Protein AF-A0A2J8N5B4-F1 (afdb_monomer)

Sequence (171 aa):
MHVYSLAEAPAGRMIQSDKGADPPDKKDMKLSTATNPQNGLSQILRLVLQELSLFYSRDVNGVCLLYDLLHSPWLQALLKIYDCLQEFKEKKLVPATPQAQVLSYEVVELLRETPTSPEIQELRQMLQAPHFKALLSAHDTIAQKDFEPLLPPLPDNIPESEEAMRIVCLV

Nearest PDB structures (foldseek):
  3lra-assembly1_A  TM=6.675E-01  e=1.545E-03  Homo sapiens
  7ezx-assembly1_AB  TM=1.741E-01  e=2.257E+00  Porphyridium purpureum

pLDDT: mean 75.67, std 21.0, range [34.62, 98.06]

InterPro domains:
  IPR004172 L27 domain [PS51022] (37-92)
  IPR004172 L27 domain [PS51022] (93-150)
  IPR004172 L27 domain [SM00569] (41-96)
  IPR004172 L27 domain [SM00569] (100-153)
  IPR014775 L27 domain, C-terminal [PF02828] (103-151)
  IPR036892 L27 domain superfamily [SSF101288] (99-149)
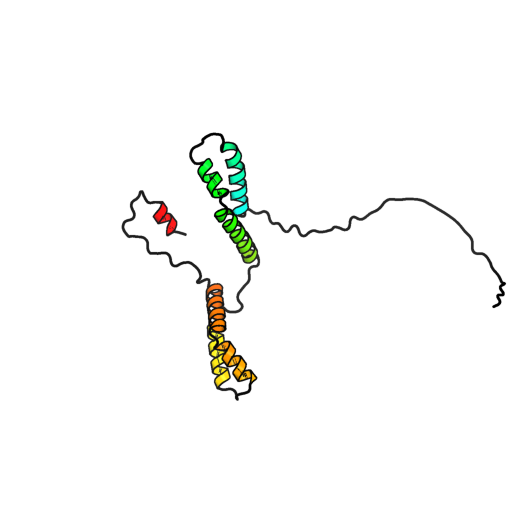  IPR050716 Membrane-associated guanylate kinase [PTHR23122] (30-170)

Foldseek 3Di:
DDDDDDDDDDDDDDDDDDDDDDDDDDPPPPPPPPVPVPDQPLVVLVVVLVVLVVCCVVPDPCSVVSNCVSVPPVVVVVSVVVVVVVVVVVVVDADPDLQVLVVLVVLLVVLVPDDDDVVSVVSNCQSPDPVNSVVRVVSNCVNVVVPDDDADDDDPDDDPPPVVSVVSRPD

Organism: Pan troglodytes (NCBI:txid9598)

Structure (mmCIF, N/CA/C/O backbone):
data_AF-A0A2J8N5B4-F1
#
_entry.id   AF-A0A2J8N5B4-F1
#
loop_
_atom_site.group_PDB
_atom_site.id
_atom_site.type_symbol
_atom_site.label_atom_id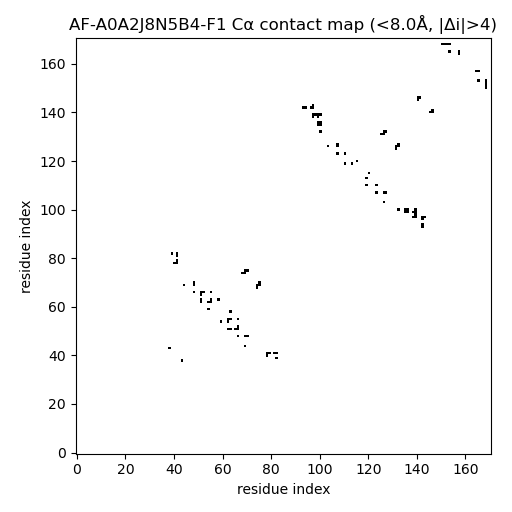
_atom_site.label_alt_id
_atom_site.label_comp_id
_atom_site.label_asym_id
_atom_site.label_entity_id
_atom_site.label_seq_id
_atom_site.pdbx_PDB_ins_code
_atom_site.Cartn_x
_atom_site.Cartn_y
_atom_site.Cartn_z
_atom_site.occupancy
_atom_site.B_iso_or_equiv
_atom_site.auth_seq_id
_atom_site.auth_comp_id
_atom_site.auth_asym_id
_atom_site.auth_atom_id
_atom_site.pdbx_PDB_model_num
ATOM 1 N N . MET A 1 1 ? 56.119 -21.251 56.080 1.00 35.56 1 MET A N 1
ATOM 2 C CA . MET A 1 1 ? 57.472 -21.842 56.212 1.00 35.56 1 MET A CA 1
ATOM 3 C C . MET A 1 1 ? 57.329 -23.355 56.288 1.00 35.56 1 MET A C 1
ATOM 5 O O . MET A 1 1 ? 56.325 -23.766 56.846 1.00 35.56 1 MET A O 1
ATOM 9 N N . HIS A 1 2 ? 58.310 -24.116 55.775 1.00 36.12 2 HIS A N 1
ATOM 10 C CA . HIS A 1 2 ? 58.407 -25.595 55.776 1.00 36.12 2 HIS A CA 1
ATOM 11 C C . HIS A 1 2 ? 57.223 -26.335 55.114 1.00 36.12 2 HIS A C 1
ATOM 13 O O . HIS A 1 2 ? 56.098 -26.262 55.583 1.00 36.12 2 HIS A O 1
ATOM 19 N N . VAL A 1 3 ? 57.336 -26.939 53.922 1.00 42.88 3 VAL A N 1
ATOM 20 C CA . VAL A 1 3 ? 58.217 -28.042 53.454 1.00 42.88 3 VAL A CA 1
ATOM 21 C C . VAL A 1 3 ? 58.277 -29.251 54.391 1.00 42.88 3 VAL A C 1
ATOM 23 O O . VAL A 1 3 ? 58.786 -29.127 55.495 1.00 42.88 3 VAL A O 1
ATOM 26 N N . TYR A 1 4 ? 57.793 -30.409 53.923 1.00 37.12 4 TYR A N 1
ATOM 27 C CA . TYR A 1 4 ? 58.604 -31.598 53.603 1.00 37.12 4 TYR A CA 1
ATOM 28 C C . TYR A 1 4 ? 57.823 -32.542 52.658 1.00 37.12 4 TYR A C 1
ATOM 30 O O . TYR A 1 4 ? 56.644 -32.320 52.396 1.00 37.12 4 TYR A O 1
ATOM 38 N N . SER A 1 5 ? 58.524 -33.513 52.065 1.00 40.84 5 SER A N 1
ATOM 39 C CA . SER A 1 5 ? 58.086 -34.387 50.957 1.00 40.84 5 SER A CA 1
ATOM 40 C C . SER A 1 5 ? 58.445 -35.859 51.264 1.00 40.84 5 SER A C 1
ATOM 42 O O . SER A 1 5 ? 58.904 -36.122 52.374 1.00 40.84 5 SER A O 1
ATOM 44 N N . LEU A 1 6 ? 58.324 -36.755 50.266 1.00 40.47 6 LEU A N 1
ATOM 45 C CA . LEU A 1 6 ? 58.498 -38.230 50.273 1.00 40.47 6 LEU A CA 1
ATOM 46 C C . LEU A 1 6 ? 57.278 -38.996 50.842 1.00 40.47 6 LEU A C 1
ATOM 48 O O . LEU A 1 6 ? 56.705 -38.570 51.836 1.00 40.47 6 LEU A O 1
ATOM 52 N N . ALA A 1 7 ? 56.817 -40.131 50.293 1.00 38.34 7 ALA A N 1
ATOM 53 C CA . ALA A 1 7 ? 57.128 -40.873 49.050 1.00 38.34 7 ALA A CA 1
ATOM 54 C C . ALA A 1 7 ? 55.880 -41.738 48.657 1.00 38.34 7 ALA A C 1
ATOM 56 O O . ALA A 1 7 ? 54.881 -41.682 49.368 1.00 38.34 7 ALA A O 1
ATOM 57 N N . GLU A 1 8 ? 55.795 -42.536 47.580 1.00 34.62 8 GLU A N 1
ATOM 58 C CA . GLU A 1 8 ? 56.768 -42.934 46.542 1.00 34.62 8 GLU A CA 1
ATOM 59 C C . GLU A 1 8 ? 56.066 -43.206 45.173 1.00 34.62 8 GLU A C 1
ATOM 61 O O . GLU A 1 8 ? 55.129 -42.502 44.801 1.00 34.62 8 GLU A O 1
ATOM 66 N N . ALA A 1 9 ? 56.526 -44.204 44.408 1.00 36.34 9 ALA A N 1
ATOM 67 C CA . ALA A 1 9 ? 56.019 -44.721 43.124 1.00 36.34 9 ALA A CA 1
ATOM 68 C C . ALA A 1 9 ? 56.148 -46.288 43.161 1.00 36.34 9 ALA A C 1
ATOM 70 O O . ALA A 1 9 ? 56.449 -46.781 44.250 1.00 36.34 9 ALA A O 1
ATOM 71 N N . PRO A 1 10 ? 55.995 -47.117 42.087 1.00 52.66 10 PRO A N 1
ATOM 72 C CA . PRO A 1 10 ? 55.829 -46.782 40.665 1.00 52.66 10 PRO A CA 1
ATOM 73 C C . PRO A 1 10 ? 54.938 -47.728 39.797 1.00 52.66 10 PRO A C 1
ATOM 75 O O . PRO A 1 10 ? 54.354 -48.704 40.250 1.00 52.66 10 PRO A O 1
ATOM 78 N N . ALA A 1 11 ? 54.997 -47.464 38.483 1.00 38.38 11 ALA A N 1
ATOM 79 C CA . ALA A 1 11 ? 55.047 -48.439 37.378 1.00 38.38 11 ALA A CA 1
ATOM 80 C C . ALA A 1 11 ? 53.759 -49.109 36.845 1.00 38.38 11 ALA A C 1
ATOM 82 O O . ALA A 1 11 ? 53.388 -50.214 37.225 1.00 38.38 11 ALA A O 1
ATOM 83 N N . GLY A 1 12 ? 53.261 -48.535 35.742 1.00 36.38 12 GLY A N 1
ATOM 84 C CA . GLY A 1 12 ? 52.640 -49.262 34.628 1.00 36.38 12 GLY A CA 1
ATOM 85 C C . GLY A 1 12 ? 53.185 -48.747 33.285 1.00 36.38 12 GLY A C 1
ATOM 86 O O . GLY A 1 12 ? 52.787 -47.678 32.833 1.00 36.38 12 GLY A O 1
ATOM 87 N N . ARG A 1 13 ? 54.131 -49.472 32.665 1.00 42.94 13 ARG A N 1
ATOM 88 C CA . ARG A 1 13 ? 54.539 -49.287 31.246 1.00 42.94 13 ARG A CA 1
ATOM 89 C C . ARG A 1 13 ? 53.431 -49.851 30.321 1.00 42.94 13 ARG A C 1
ATOM 91 O O . ARG A 1 13 ? 52.573 -50.561 30.827 1.00 42.94 13 ARG A O 1
ATOM 98 N N . MET A 1 14 ? 53.352 -49.653 28.997 1.00 39.28 14 MET A N 1
ATOM 99 C CA . MET A 1 14 ? 54.304 -49.319 27.907 1.00 39.28 14 MET A CA 1
ATOM 100 C C . MET A 1 14 ? 53.452 -48.743 26.717 1.00 39.28 14 MET A C 1
ATOM 102 O O . MET A 1 14 ? 52.281 -49.090 26.636 1.00 39.28 14 MET A O 1
ATOM 106 N N . ILE A 1 15 ? 53.874 -47.740 25.914 1.00 46.06 15 ILE A N 1
ATOM 107 C CA . ILE A 1 15 ? 54.580 -47.852 24.593 1.00 46.06 15 ILE A CA 1
ATOM 108 C C . ILE A 1 15 ? 53.741 -48.587 23.507 1.00 46.06 15 ILE A C 1
ATOM 110 O O . ILE A 1 15 ? 53.272 -49.679 23.793 1.00 46.06 15 ILE A O 1
ATOM 114 N N . GLN A 1 16 ? 53.547 -48.134 22.249 1.00 39.88 16 GLN A N 1
ATOM 115 C CA . GLN A 1 16 ? 54.008 -46.964 21.452 1.00 39.88 16 GLN A CA 1
ATOM 116 C C . GLN A 1 16 ? 53.182 -46.830 20.139 1.00 39.88 16 GLN A C 1
ATOM 118 O O . GLN A 1 16 ? 52.645 -47.839 19.698 1.00 39.88 16 GLN A O 1
ATOM 123 N N . SER A 1 17 ? 53.254 -45.661 19.471 1.00 42.16 17 SER A N 1
ATOM 124 C CA . SER A 1 17 ? 53.075 -45.431 18.005 1.00 42.16 17 SER A CA 1
ATOM 125 C C . SER A 1 17 ? 51.715 -45.811 17.351 1.00 42.16 17 SER A C 1
ATOM 127 O O . SER A 1 17 ? 50.947 -46.590 17.887 1.00 42.16 17 SER A O 1
ATOM 129 N N . ASP A 1 18 ? 51.299 -45.261 16.202 1.00 39.81 18 ASP A N 1
ATOM 130 C CA . ASP A 1 18 ? 52.047 -44.554 15.150 1.00 39.81 18 ASP A CA 1
ATOM 131 C C . ASP A 1 18 ? 51.275 -43.358 14.529 1.00 39.81 18 ASP A C 1
ATOM 133 O O . ASP A 1 18 ? 50.134 -43.052 14.870 1.00 39.81 18 ASP A O 1
ATOM 137 N N . LYS A 1 19 ? 51.966 -42.645 13.642 1.00 48.91 19 LYS A N 1
ATOM 138 C CA . LYS A 1 19 ? 51.696 -41.334 13.053 1.00 48.91 19 LYS A CA 1
ATOM 139 C C . LYS A 1 19 ? 50.857 -41.423 11.769 1.00 48.91 19 LYS A C 1
ATOM 141 O O . LYS A 1 19 ? 51.262 -42.067 10.809 1.00 48.91 19 LYS A O 1
ATOM 146 N N . GLY A 1 20 ? 49.766 -40.661 11.692 1.00 35.41 20 GLY A N 1
ATOM 147 C CA . GLY A 1 20 ? 48.996 -40.464 10.458 1.00 35.41 20 GLY A CA 1
ATOM 148 C C . GLY A 1 20 ? 48.169 -39.184 10.532 1.00 35.41 20 GLY A C 1
ATOM 149 O O . GLY A 1 20 ? 47.409 -39.004 11.478 1.00 35.41 20 GLY A O 1
ATOM 150 N N . ALA A 1 21 ? 48.350 -38.279 9.570 1.00 46.75 21 ALA A N 1
ATOM 151 C CA . ALA A 1 21 ? 47.630 -37.011 9.502 1.00 46.75 21 ALA A CA 1
ATOM 152 C C . ALA A 1 21 ? 46.817 -36.942 8.208 1.00 46.75 21 ALA A C 1
ATOM 154 O O . ALA A 1 21 ? 47.407 -37.015 7.134 1.00 46.75 21 ALA A O 1
ATOM 155 N N . ASP A 1 22 ? 45.503 -36.749 8.326 1.00 48.47 22 ASP A N 1
ATOM 156 C CA . ASP A 1 22 ? 44.654 -36.159 7.284 1.00 48.47 22 ASP A CA 1
ATOM 157 C C . ASP A 1 22 ? 43.335 -35.658 7.925 1.00 48.47 22 ASP A C 1
ATOM 159 O O . ASP A 1 22 ? 42.827 -36.348 8.816 1.00 48.47 22 ASP A O 1
ATOM 163 N N . PRO A 1 23 ? 42.775 -34.484 7.559 1.00 53.94 23 PRO A N 1
ATOM 164 C CA . PRO A 1 23 ? 41.557 -33.963 8.176 1.00 53.94 23 PRO A CA 1
ATOM 165 C C . PRO A 1 23 ? 40.325 -33.982 7.244 1.00 53.94 23 PRO A C 1
ATOM 167 O O . PRO A 1 23 ? 40.214 -33.150 6.340 1.00 53.94 23 PRO A O 1
ATOM 170 N N . PRO A 1 24 ? 39.319 -34.819 7.538 1.00 48.84 24 PRO A N 1
ATOM 171 C CA . PRO A 1 24 ? 37.912 -34.538 7.266 1.00 48.84 24 PRO A CA 1
ATOM 172 C C . PRO A 1 24 ? 37.236 -33.985 8.546 1.00 48.84 24 PRO A C 1
ATOM 174 O O . PRO A 1 24 ? 37.659 -34.272 9.662 1.00 48.84 24 PRO A O 1
ATOM 177 N N . ASP A 1 25 ? 36.205 -33.146 8.507 1.00 43.50 25 ASP A N 1
ATOM 178 C CA . ASP A 1 25 ? 35.355 -32.764 7.384 1.00 43.50 25 ASP A CA 1
ATOM 179 C C . ASP A 1 25 ? 35.209 -31.247 7.259 1.00 43.50 25 ASP A C 1
ATOM 181 O O . ASP A 1 25 ? 35.166 -30.501 8.246 1.00 43.50 25 ASP A O 1
ATOM 185 N N . LYS A 1 26 ? 35.010 -30.792 6.018 1.00 47.62 26 LYS A N 1
ATOM 186 C CA . LYS A 1 26 ? 34.395 -29.488 5.774 1.00 47.62 26 LYS A CA 1
ATOM 187 C C . LYS A 1 26 ? 32.985 -29.554 6.348 1.00 47.62 26 LYS A C 1
ATOM 189 O O . LYS A 1 26 ? 32.122 -30.200 5.766 1.00 47.62 26 LYS A O 1
ATOM 194 N N . LYS A 1 27 ? 32.730 -28.864 7.463 1.00 45.44 27 LYS A N 1
ATOM 195 C CA . LYS A 1 27 ? 31.350 -28.577 7.864 1.00 45.44 27 LYS A CA 1
ATOM 196 C C . LYS A 1 27 ? 30.689 -27.860 6.700 1.00 45.44 27 LYS A C 1
ATOM 198 O O . LYS A 1 27 ? 31.085 -26.737 6.387 1.00 45.44 27 LYS A O 1
ATOM 203 N N . ASP A 1 28 ? 29.707 -28.514 6.088 1.00 44.75 28 ASP A N 1
ATOM 204 C CA . ASP A 1 28 ? 28.858 -27.926 5.067 1.00 44.75 28 ASP A CA 1
ATOM 205 C C . ASP A 1 28 ? 28.171 -26.697 5.652 1.00 44.75 28 ASP A C 1
ATOM 207 O O . ASP A 1 28 ? 27.107 -26.761 6.274 1.00 44.75 28 ASP A O 1
ATOM 211 N N . MET A 1 29 ? 28.804 -25.545 5.440 1.00 49.34 29 MET A N 1
ATOM 212 C CA . MET A 1 29 ? 28.179 -24.247 5.564 1.00 49.34 29 MET A CA 1
ATOM 213 C C . MET A 1 29 ? 27.179 -24.171 4.419 1.00 49.34 29 MET A C 1
ATOM 215 O O . MET A 1 29 ? 27.454 -23.608 3.360 1.00 49.34 29 MET A O 1
ATOM 219 N N . LYS A 1 30 ? 26.030 -24.820 4.635 1.00 39.97 30 LYS A N 1
ATOM 220 C CA . LYS A 1 30 ? 24.891 -24.865 3.729 1.00 39.97 30 LYS A CA 1
ATOM 221 C C . LYS A 1 30 ? 24.246 -23.484 3.732 1.00 39.97 30 LYS A C 1
ATOM 223 O O . LYS A 1 30 ? 23.177 -23.269 4.295 1.00 39.97 30 LYS A O 1
ATOM 228 N N . LEU A 1 31 ? 24.970 -22.533 3.143 1.00 35.12 31 LEU A N 1
ATOM 229 C CA . LEU A 1 31 ? 24.476 -21.234 2.750 1.00 35.12 31 LEU A CA 1
ATOM 230 C C . LEU A 1 31 ? 23.226 -21.513 1.929 1.00 35.12 31 LEU A C 1
ATOM 232 O O . LEU A 1 31 ? 23.309 -22.136 0.871 1.00 35.12 31 LEU A O 1
ATOM 236 N N . SER A 1 32 ? 22.076 -21.110 2.457 1.00 38.53 32 SER A N 1
ATOM 237 C CA . SER A 1 32 ? 20.790 -21.256 1.790 1.00 38.53 32 SER A CA 1
ATOM 238 C C . SER A 1 32 ? 20.740 -20.326 0.581 1.00 38.53 32 SER A C 1
ATOM 240 O O . SER A 1 32 ? 20.075 -19.295 0.604 1.00 38.53 32 SER A O 1
ATOM 242 N N . THR A 1 33 ? 21.432 -20.703 -0.495 1.00 39.12 33 THR A N 1
ATOM 243 C CA . THR A 1 33 ? 21.287 -20.154 -1.843 1.00 39.12 33 THR A CA 1
ATOM 244 C C . THR A 1 33 ? 19.956 -20.608 -2.438 1.00 39.12 33 THR A C 1
ATOM 246 O O . THR A 1 33 ? 19.878 -21.220 -3.498 1.00 39.12 33 THR A O 1
ATOM 249 N N . ALA A 1 34 ? 18.872 -20.225 -1.763 1.00 39.16 34 ALA A N 1
ATOM 250 C CA . ALA A 1 34 ? 17.540 -20.122 -2.338 1.00 39.16 34 ALA A CA 1
ATOM 251 C C . ALA A 1 34 ? 17.407 -18.827 -3.167 1.00 39.16 34 ALA A C 1
ATOM 253 O O . ALA A 1 34 ? 16.339 -18.226 -3.238 1.00 39.16 34 ALA A O 1
ATOM 254 N N . THR A 1 35 ? 18.492 -18.393 -3.817 1.00 43.62 35 THR A N 1
ATOM 255 C CA . THR A 1 35 ? 18.432 -17.447 -4.928 1.00 43.62 35 THR A CA 1
ATOM 256 C C . THR A 1 35 ? 17.869 -18.204 -6.120 1.00 43.62 35 THR A C 1
ATOM 258 O O . THR A 1 35 ? 18.628 -18.721 -6.939 1.00 43.62 35 THR A O 1
ATOM 261 N N . ASN A 1 36 ? 16.543 -18.322 -6.186 1.00 45.91 36 ASN A N 1
ATOM 262 C CA . ASN A 1 36 ? 15.869 -18.786 -7.388 1.00 45.91 36 ASN A CA 1
ATOM 263 C C . ASN A 1 36 ? 16.119 -17.740 -8.493 1.00 45.91 36 ASN A C 1
ATOM 265 O O . ASN A 1 36 ? 15.513 -16.671 -8.432 1.00 45.91 36 ASN A O 1
ATOM 269 N N . PRO A 1 37 ? 16.996 -17.976 -9.489 1.00 48.34 37 PRO A N 1
ATOM 270 C CA . PRO A 1 37 ? 17.369 -16.963 -10.470 1.00 48.34 37 PRO A CA 1
ATOM 271 C C . PRO A 1 37 ? 16.389 -16.970 -11.656 1.00 48.34 37 PRO A C 1
ATOM 273 O O . PRO A 1 37 ? 16.759 -16.668 -12.789 1.00 48.34 37 PRO A O 1
ATOM 276 N N . GLN A 1 38 ? 15.134 -17.357 -11.410 1.00 53.50 38 GLN A N 1
ATOM 277 C CA . GLN A 1 38 ? 14.091 -17.457 -12.421 1.00 53.50 38 GLN A CA 1
ATOM 278 C C . GLN A 1 38 ? 13.539 -16.070 -12.762 1.00 53.50 38 GLN A C 1
ATOM 280 O O . GLN A 1 38 ? 12.574 -15.590 -12.178 1.00 53.50 38 GLN A O 1
ATOM 285 N N . ASN A 1 39 ? 14.139 -15.477 -13.792 1.00 57.22 39 ASN A N 1
ATOM 286 C CA . ASN A 1 39 ? 13.447 -14.647 -14.779 1.00 57.22 39 ASN A CA 1
ATOM 287 C C . ASN A 1 39 ? 12.776 -13.356 -14.258 1.00 57.22 39 ASN A C 1
ATOM 289 O O . ASN A 1 39 ? 11.854 -12.850 -14.896 1.00 57.22 39 ASN A O 1
ATOM 293 N N . GLY A 1 40 ? 13.242 -12.788 -13.141 1.00 74.38 40 GLY A N 1
ATOM 294 C CA . GLY A 1 40 ? 12.774 -11.480 -12.669 1.00 74.38 40 GLY A CA 1
ATOM 295 C C . GLY A 1 40 ? 13.041 -10.365 -13.690 1.00 74.38 40 GLY A C 1
ATOM 296 O O . GLY A 1 40 ? 14.117 -10.317 -14.295 1.00 74.38 40 GLY A O 1
ATOM 297 N N . LEU A 1 41 ? 12.082 -9.445 -13.863 1.00 83.12 41 LEU A N 1
ATOM 298 C CA . LEU A 1 41 ? 12.155 -8.359 -14.856 1.00 83.12 41 LEU A CA 1
ATOM 299 C C . LEU A 1 41 ? 13.453 -7.545 -14.744 1.00 83.12 41 LEU A C 1
ATOM 301 O O . LEU A 1 41 ? 14.105 -7.281 -15.752 1.00 83.12 41 LEU A O 1
ATOM 305 N N . SER A 1 42 ? 13.891 -7.228 -13.526 1.00 82.38 42 SER A N 1
ATOM 306 C CA . SER A 1 42 ? 15.131 -6.488 -13.261 1.00 82.38 42 SER A CA 1
ATOM 307 C C . SER A 1 42 ? 16.393 -7.211 -13.744 1.00 82.38 42 SER A C 1
ATOM 309 O O . SER A 1 42 ? 17.360 -6.561 -14.138 1.00 82.38 42 SER A O 1
ATOM 311 N N . GLN A 1 43 ? 16.399 -8.550 -13.760 1.00 84.06 43 GLN A N 1
ATOM 312 C CA . GLN A 1 43 ? 17.501 -9.337 -14.320 1.00 84.06 43 GLN A CA 1
ATOM 313 C C . GLN A 1 43 ? 17.455 -9.341 -15.854 1.00 84.06 43 GLN A C 1
ATOM 315 O O . GLN A 1 43 ? 18.500 -9.196 -16.484 1.00 84.06 43 GLN A O 1
ATOM 320 N N . ILE A 1 44 ? 16.265 -9.441 -16.459 1.00 88.56 44 ILE A N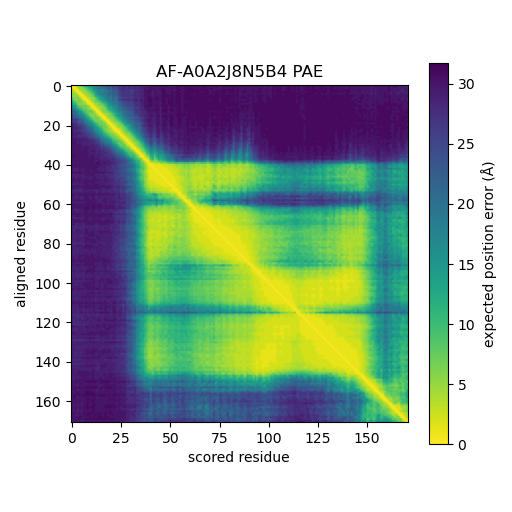 1
ATOM 321 C CA . ILE A 1 44 ? 16.089 -9.343 -17.919 1.00 88.56 44 ILE A CA 1
ATOM 322 C C . ILE A 1 44 ? 16.557 -7.968 -18.412 1.00 88.56 44 ILE A C 1
ATOM 324 O O . ILE A 1 44 ? 17.379 -7.883 -19.321 1.00 88.56 44 ILE A O 1
ATOM 328 N N . LEU A 1 45 ? 16.115 -6.889 -17.765 1.00 87.19 45 LEU A N 1
ATOM 329 C CA . LEU A 1 45 ? 16.491 -5.520 -18.127 1.00 87.19 45 LEU A CA 1
ATOM 330 C C . LEU A 1 45 ? 17.988 -5.246 -17.917 1.00 87.19 45 LEU A C 1
ATOM 332 O O . LEU A 1 45 ? 18.584 -4.505 -18.693 1.00 87.19 45 LEU A O 1
ATOM 336 N N . ARG A 1 46 ? 18.629 -5.892 -16.933 1.00 85.56 46 ARG A N 1
ATOM 337 C CA . ARG A 1 46 ? 20.090 -5.842 -16.748 1.00 85.56 46 ARG A CA 1
ATOM 338 C C . ARG A 1 46 ? 20.851 -6.544 -17.877 1.00 85.56 46 ARG A C 1
ATOM 340 O O . ARG A 1 46 ? 21.889 -6.042 -18.295 1.00 85.56 46 ARG A O 1
ATOM 347 N N . LEU A 1 47 ? 20.337 -7.666 -18.388 1.00 87.31 47 LEU A N 1
ATOM 348 C CA . LEU A 1 47 ? 20.909 -8.347 -19.558 1.00 87.31 47 LEU A CA 1
ATOM 349 C C . LEU A 1 47 ? 20.735 -7.507 -20.833 1.00 87.31 47 LEU A C 1
ATOM 351 O O . LEU A 1 47 ? 21.688 -7.347 -21.588 1.00 87.31 47 LEU A O 1
ATOM 355 N N . VAL A 1 48 ? 19.561 -6.895 -21.031 1.00 87.31 48 VAL A N 1
ATOM 356 C CA . VAL A 1 48 ? 19.321 -5.938 -22.130 1.00 87.31 48 VAL A CA 1
ATOM 357 C C . VAL A 1 48 ? 20.289 -4.754 -22.046 1.00 87.31 48 VAL A C 1
ATOM 359 O O . VAL A 1 48 ? 20.872 -4.365 -23.052 1.00 87.31 48 VAL A O 1
ATOM 362 N N . LEU A 1 49 ? 20.518 -4.213 -20.847 1.00 85.69 49 LEU A N 1
ATOM 363 C CA . LEU A 1 49 ? 21.459 -3.115 -20.621 1.00 85.69 49 LEU A CA 1
ATOM 364 C C . LEU A 1 49 ? 22.910 -3.495 -20.947 1.00 85.69 49 LEU A C 1
ATOM 366 O O . LEU A 1 49 ? 23.639 -2.704 -21.548 1.00 85.69 49 LEU A O 1
ATOM 370 N N . GLN A 1 50 ? 23.313 -4.717 -20.590 1.00 85.44 50 GLN A N 1
ATOM 371 C CA . GLN A 1 50 ? 24.618 -5.266 -20.946 1.00 85.44 50 GLN A CA 1
ATOM 372 C C . GLN A 1 50 ? 24.772 -5.390 -22.468 1.00 85.44 50 GLN A C 1
ATOM 374 O O . GLN A 1 50 ? 25.797 -4.966 -22.998 1.00 85.44 50 GLN A O 1
ATOM 379 N N . GLU A 1 51 ? 23.755 -5.888 -23.174 1.00 84.62 51 GLU A N 1
ATOM 380 C CA . GLU A 1 51 ? 23.782 -6.005 -24.636 1.00 84.62 51 GLU A CA 1
ATOM 381 C C . GLU A 1 51 ? 23.840 -4.625 -25.313 1.00 84.62 51 GLU A C 1
ATOM 383 O O . GLU A 1 51 ? 24.709 -4.380 -26.148 1.00 84.62 51 GLU A O 1
ATOM 388 N N . LEU A 1 52 ? 22.996 -3.672 -24.893 1.00 84.62 52 LEU A N 1
ATOM 389 C CA . LEU A 1 52 ? 22.984 -2.299 -25.421 1.00 84.62 52 LEU A CA 1
ATOM 390 C C . LEU A 1 52 ? 24.344 -1.601 -25.278 1.00 84.62 52 LEU A C 1
ATOM 392 O O . LEU A 1 52 ? 24.735 -0.847 -26.170 1.00 84.62 52 LEU A O 1
ATOM 396 N N . SER A 1 53 ? 25.105 -1.890 -24.215 1.00 81.12 53 SER A N 1
ATOM 397 C CA . SER A 1 53 ? 26.453 -1.334 -24.026 1.00 81.12 53 SER A CA 1
ATOM 398 C C . SER A 1 53 ? 27.429 -1.683 -25.165 1.00 81.12 53 SER A C 1
ATOM 400 O O . SER A 1 53 ? 28.312 -0.885 -25.480 1.00 81.12 53 SER A O 1
ATOM 402 N N . LEU A 1 54 ? 27.236 -2.822 -25.848 1.00 81.69 54 LEU A N 1
ATOM 403 C CA . LEU A 1 54 ? 28.069 -3.272 -26.974 1.00 81.69 54 LEU A CA 1
ATOM 404 C C . LEU A 1 54 ? 27.770 -2.518 -28.284 1.00 81.69 54 LEU A C 1
ATOM 406 O O . LEU A 1 54 ? 28.603 -2.490 -29.198 1.00 81.69 54 LEU A O 1
ATOM 410 N N . PHE A 1 55 ? 26.586 -1.905 -28.374 1.00 77.31 55 PHE A N 1
ATOM 411 C CA . PHE A 1 55 ? 26.105 -1.154 -29.537 1.00 77.31 55 PHE A CA 1
ATOM 412 C C . PHE A 1 55 ? 26.052 0.363 -29.301 1.00 77.31 55 PHE A C 1
ATOM 414 O O . PHE A 1 55 ? 25.930 1.107 -30.271 1.00 77.31 55 PHE A O 1
ATOM 421 N N . TYR A 1 56 ? 26.201 0.832 -28.056 1.00 71.38 56 TYR A N 1
ATOM 422 C CA . TYR A 1 56 ? 26.136 2.251 -27.676 1.00 71.38 56 TYR A CA 1
ATOM 423 C C . TYR A 1 56 ? 27.065 3.153 -28.509 1.00 71.38 56 TYR A C 1
ATOM 425 O O . TYR A 1 56 ? 26.684 4.241 -28.924 1.00 71.38 56 TYR A O 1
ATOM 433 N N . SER A 1 57 ? 28.273 2.683 -28.831 1.00 69.69 57 SER A N 1
ATOM 434 C CA . SER A 1 57 ? 29.250 3.424 -29.644 1.00 69.69 57 SER A CA 1
ATOM 435 C C . SER A 1 57 ? 29.025 3.351 -31.161 1.00 69.69 57 SER A C 1
ATOM 437 O O . SER A 1 57 ? 29.802 3.938 -31.912 1.00 69.69 57 SER A O 1
ATOM 439 N N . ARG A 1 58 ? 28.008 2.619 -31.637 1.00 70.69 58 ARG A N 1
ATOM 440 C CA . ARG A 1 58 ? 27.782 2.342 -33.070 1.00 70.69 58 ARG A CA 1
ATOM 441 C C . ARG A 1 58 ? 26.747 3.254 -33.737 1.00 70.69 58 ARG A C 1
ATOM 443 O O . ARG A 1 58 ? 26.373 2.975 -34.871 1.00 70.69 58 ARG A O 1
ATOM 450 N N . ASP A 1 59 ? 26.282 4.291 -33.037 1.00 65.56 59 ASP A N 1
ATOM 451 C CA . ASP A 1 59 ? 25.279 5.264 -33.511 1.00 65.56 59 ASP A CA 1
ATOM 452 C C . ASP A 1 59 ? 24.018 4.606 -34.113 1.00 65.56 59 ASP A C 1
ATOM 454 O O . ASP A 1 59 ? 23.459 5.014 -35.131 1.00 65.56 59 ASP A O 1
ATOM 458 N N . VAL A 1 60 ? 23.578 3.509 -33.490 1.00 73.31 60 VAL A N 1
ATOM 459 C CA . VAL A 1 60 ? 22.350 2.817 -33.885 1.00 73.31 60 VAL A CA 1
ATOM 460 C C . VAL A 1 60 ? 21.172 3.560 -33.262 1.00 73.31 60 VAL A C 1
ATOM 462 O O . VAL A 1 60 ? 21.030 3.588 -32.037 1.00 73.31 60 VAL A O 1
ATOM 465 N N . ASN A 1 61 ? 20.322 4.148 -34.108 1.00 75.06 61 ASN A N 1
ATOM 466 C CA . ASN A 1 61 ? 19.148 4.922 -33.695 1.00 75.06 61 ASN A CA 1
ATOM 467 C C . ASN A 1 61 ? 18.362 4.237 -32.562 1.00 75.06 61 ASN A C 1
ATOM 469 O O . ASN A 1 61 ? 17.902 3.105 -32.698 1.00 75.06 61 ASN A O 1
ATOM 473 N N . GLY A 1 62 ? 18.201 4.949 -31.444 1.00 75.19 62 GLY A N 1
ATOM 474 C CA . GLY A 1 62 ? 17.470 4.487 -30.260 1.00 75.19 62 GLY A CA 1
ATOM 475 C C . GLY A 1 62 ? 18.288 3.695 -29.230 1.00 75.19 62 GLY A C 1
ATOM 476 O O . GLY A 1 62 ? 17.861 3.630 -28.080 1.00 75.19 62 GLY A O 1
ATOM 477 N N . VAL A 1 63 ? 19.473 3.163 -29.563 1.00 83.25 63 VAL A N 1
ATOM 478 C CA . VAL A 1 63 ? 20.301 2.408 -28.596 1.00 83.25 63 VAL A CA 1
ATOM 479 C C . VAL A 1 63 ? 20.767 3.295 -27.443 1.00 83.25 63 VAL A C 1
ATOM 481 O O . VAL A 1 63 ? 20.634 2.892 -26.290 1.00 83.25 63 VAL A O 1
ATOM 484 N N . CYS A 1 64 ? 21.236 4.515 -27.726 1.00 81.44 64 CYS A N 1
ATOM 485 C CA . CYS A 1 64 ? 21.637 5.465 -26.683 1.00 81.44 64 CYS A CA 1
ATOM 486 C C . CYS A 1 64 ? 20.452 5.838 -25.779 1.00 81.44 64 CYS A C 1
ATOM 488 O O . CYS A 1 64 ? 20.561 5.743 -24.564 1.00 81.44 64 CYS A O 1
ATOM 490 N N . LEU A 1 65 ? 19.282 6.132 -26.363 1.00 84.56 65 LEU A N 1
ATOM 491 C CA . LEU A 1 65 ? 18.062 6.456 -25.614 1.00 84.56 65 LEU A CA 1
ATOM 492 C C . LEU A 1 65 ? 17.634 5.317 -24.671 1.00 84.56 65 LEU A C 1
ATOM 494 O O . LEU A 1 65 ? 17.285 5.569 -23.520 1.00 84.56 65 LEU A O 1
ATOM 498 N N . LEU A 1 66 ? 17.670 4.065 -25.141 1.00 86.00 66 LEU A N 1
ATOM 499 C CA . LEU A 1 66 ? 17.352 2.892 -24.320 1.00 86.00 66 LEU A CA 1
ATOM 500 C C . LEU A 1 66 ? 18.402 2.652 -23.230 1.00 86.00 66 LEU A C 1
ATOM 502 O O . LEU A 1 66 ? 18.045 2.320 -22.101 1.00 86.00 66 LEU A O 1
ATOM 506 N N . TYR A 1 67 ? 19.683 2.835 -23.550 1.00 86.50 67 TYR A N 1
ATOM 507 C CA . TYR A 1 67 ? 20.782 2.713 -22.597 1.00 86.50 67 TYR A CA 1
ATOM 508 C C . TYR A 1 67 ? 20.684 3.760 -21.478 1.00 86.50 67 TYR A C 1
ATOM 510 O O . TYR A 1 67 ? 20.808 3.401 -20.307 1.00 86.50 67 TYR A O 1
ATOM 518 N N . ASP A 1 68 ? 20.402 5.017 -21.825 1.00 87.69 68 ASP A N 1
ATOM 519 C CA . ASP A 1 68 ? 20.234 6.133 -20.889 1.00 87.69 68 ASP A CA 1
ATOM 520 C C . ASP A 1 68 ? 18.976 5.962 -20.028 1.00 87.69 68 ASP A C 1
ATOM 522 O O . ASP A 1 68 ? 19.012 6.173 -18.815 1.00 87.69 68 ASP A O 1
ATOM 526 N N . LEU A 1 69 ? 17.868 5.506 -20.628 1.00 89.00 69 LEU A N 1
ATOM 527 C CA . LEU A 1 69 ? 16.637 5.169 -19.912 1.00 89.00 69 LEU A CA 1
ATOM 528 C C . LEU A 1 69 ? 16.882 4.061 -18.879 1.00 89.00 69 LEU A C 1
ATOM 530 O O . LEU A 1 69 ? 16.510 4.210 -17.715 1.00 89.00 69 LEU A O 1
ATOM 534 N N . LEU A 1 70 ? 17.538 2.970 -19.277 1.00 90.06 70 LEU A N 1
ATOM 535 C CA . LEU A 1 70 ? 17.844 1.845 -18.390 1.00 90.06 70 LEU A CA 1
ATOM 536 C C . LEU A 1 70 ? 18.901 2.187 -17.332 1.00 90.06 70 LEU A C 1
ATOM 538 O O . LEU A 1 70 ? 18.817 1.664 -16.222 1.00 90.06 70 LEU A O 1
ATOM 542 N N . HIS A 1 71 ? 19.843 3.089 -17.617 1.00 89.19 71 HIS A N 1
ATOM 543 C CA . HIS A 1 71 ? 20.765 3.641 -16.616 1.00 89.19 71 HIS A CA 1
ATOM 544 C C . HIS A 1 71 ? 20.147 4.729 -15.730 1.00 89.19 71 HIS A C 1
ATOM 546 O O . HIS A 1 71 ? 20.768 5.121 -14.739 1.00 89.19 71 HIS A O 1
ATOM 552 N N . SER A 1 72 ? 18.945 5.222 -16.044 1.00 94.50 72 SER A N 1
ATOM 553 C CA . SER A 1 72 ? 18.353 6.332 -15.303 1.00 94.50 72 SER A CA 1
ATOM 554 C C . SER A 1 72 ? 18.167 5.980 -13.813 1.00 94.50 72 SER A C 1
ATOM 556 O O . SER A 1 72 ? 17.656 4.902 -13.479 1.00 94.50 72 SER A O 1
ATOM 558 N N . PRO A 1 73 ? 18.549 6.876 -12.876 1.00 93.31 73 PRO A N 1
ATOM 559 C CA . PRO A 1 73 ? 18.463 6.581 -11.446 1.00 93.31 73 PRO A CA 1
ATOM 560 C C . PRO A 1 73 ? 17.046 6.246 -10.968 1.00 93.31 73 PRO A C 1
ATOM 562 O O . PRO A 1 73 ? 16.886 5.442 -10.051 1.00 93.31 73 PRO A O 1
ATOM 565 N N . TRP A 1 74 ? 16.020 6.833 -11.596 1.00 95.12 74 TRP A N 1
ATOM 566 C CA . TRP A 1 74 ? 14.623 6.591 -11.240 1.00 95.12 74 TRP A CA 1
ATOM 567 C C . TRP A 1 74 ? 14.162 5.186 -11.646 1.00 95.12 74 TRP A C 1
ATOM 569 O O . TRP A 1 74 ? 13.521 4.515 -10.839 1.00 95.12 74 TRP A O 1
ATOM 579 N N . LEU A 1 75 ? 14.533 4.696 -12.837 1.00 90.50 75 LEU A N 1
ATOM 580 C CA . LEU A 1 75 ? 14.141 3.357 -13.282 1.00 90.50 75 LEU A CA 1
ATOM 581 C C . LEU A 1 75 ? 14.898 2.290 -12.488 1.00 90.50 75 LEU A C 1
ATOM 583 O O . LEU A 1 75 ? 14.304 1.319 -12.030 1.00 90.50 75 LEU A O 1
ATOM 587 N N . GLN A 1 76 ? 16.183 2.518 -12.209 1.00 90.25 76 GLN A N 1
ATOM 588 C CA . GLN A 1 76 ? 16.968 1.656 -11.321 1.00 90.25 76 GLN A CA 1
ATOM 589 C C . GLN A 1 76 ? 16.428 1.625 -9.879 1.00 90.25 76 GLN A C 1
ATOM 591 O O . GLN A 1 76 ? 16.516 0.592 -9.214 1.00 90.25 76 GLN A O 1
ATOM 596 N N . ALA A 1 77 ? 15.850 2.722 -9.377 1.00 92.38 77 ALA A N 1
ATOM 597 C CA . ALA A 1 77 ? 15.149 2.729 -8.092 1.00 92.38 77 ALA A CA 1
ATOM 598 C C . ALA A 1 77 ? 13.818 1.959 -8.160 1.00 92.38 77 ALA A C 1
ATOM 600 O O . ALA A 1 77 ? 13.540 1.149 -7.275 1.00 92.38 77 ALA A O 1
ATOM 601 N N . LEU A 1 78 ? 13.032 2.148 -9.225 1.00 91.12 78 LEU A N 1
ATOM 602 C CA . LEU A 1 78 ? 11.763 1.450 -9.438 1.00 91.12 78 LEU A CA 1
ATOM 603 C C . LEU A 1 78 ? 11.949 -0.072 -9.546 1.00 91.12 78 LEU A C 1
ATOM 605 O O . LEU A 1 78 ? 11.196 -0.820 -8.931 1.00 91.12 78 LEU A O 1
ATOM 609 N N . LEU A 1 79 ? 12.990 -0.535 -10.245 1.00 89.00 79 LEU A N 1
ATOM 610 C CA . LEU A 1 79 ? 13.321 -1.961 -10.350 1.00 89.00 79 LEU A CA 1
ATOM 611 C C . LEU A 1 79 ? 13.704 -2.579 -8.996 1.00 89.00 79 LEU A C 1
ATOM 613 O O . LEU A 1 79 ? 13.273 -3.685 -8.684 1.00 89.00 79 LEU A O 1
ATOM 617 N N . LYS A 1 80 ? 14.419 -1.845 -8.133 1.00 89.38 80 LYS A N 1
ATOM 618 C CA . LYS A 1 80 ? 14.704 -2.296 -6.755 1.00 89.38 80 LYS A CA 1
ATOM 619 C C . LYS A 1 80 ? 13.441 -2.389 -5.894 1.00 89.38 80 LYS A C 1
ATOM 621 O O . LYS A 1 80 ? 13.333 -3.295 -5.070 1.00 89.38 80 LYS A O 1
ATOM 626 N N . ILE A 1 81 ? 12.491 -1.467 -6.076 1.00 90.38 81 ILE A N 1
ATOM 627 C CA . ILE A 1 81 ? 11.181 -1.530 -5.409 1.00 90.38 81 ILE A CA 1
ATOM 628 C C . ILE A 1 81 ? 10.399 -2.747 -5.921 1.00 90.38 81 ILE A C 1
ATOM 630 O O . ILE A 1 81 ? 9.868 -3.500 -5.109 1.00 90.38 81 ILE A O 1
ATOM 634 N N . TYR A 1 82 ? 10.381 -2.981 -7.236 1.00 88.75 82 TYR A N 1
ATOM 635 C CA . TYR A 1 82 ? 9.750 -4.151 -7.849 1.00 88.75 82 TYR A CA 1
ATOM 636 C C . TYR A 1 82 ? 10.324 -5.471 -7.311 1.00 88.75 82 TYR A C 1
ATOM 638 O O . TYR A 1 82 ? 9.551 -6.323 -6.877 1.00 88.75 82 TYR A O 1
ATOM 646 N N . ASP A 1 83 ? 11.653 -5.623 -7.270 1.00 87.62 83 ASP A N 1
ATOM 647 C CA . ASP A 1 83 ? 12.312 -6.832 -6.753 1.00 87.62 83 ASP A CA 1
ATOM 648 C C . ASP A 1 83 ? 11.904 -7.103 -5.292 1.00 87.62 83 ASP A C 1
ATOM 650 O O . ASP A 1 83 ? 11.486 -8.210 -4.952 1.00 87.62 83 ASP A O 1
ATOM 654 N N . CYS A 1 84 ? 11.920 -6.065 -4.446 1.00 89.25 84 CYS A N 1
ATOM 655 C CA . CYS A 1 84 ? 11.476 -6.145 -3.053 1.00 89.25 84 CYS A CA 1
ATOM 656 C C . CYS A 1 84 ? 9.995 -6.558 -2.934 1.00 89.25 84 CYS A C 1
ATOM 658 O O . CYS A 1 84 ? 9.650 -7.458 -2.165 1.00 89.25 84 CYS A O 1
ATOM 660 N N . LEU A 1 85 ? 9.103 -5.946 -3.721 1.00 87.00 85 LEU A N 1
ATOM 661 C CA . LEU A 1 85 ? 7.678 -6.294 -3.731 1.00 87.00 85 LEU A CA 1
ATOM 662 C C . LEU A 1 85 ? 7.438 -7.730 -4.218 1.00 87.00 85 LEU A C 1
ATOM 664 O O . LEU A 1 85 ? 6.584 -8.422 -3.662 1.00 87.00 85 LEU A O 1
ATOM 668 N N . GLN A 1 86 ? 8.208 -8.209 -5.199 1.00 86.56 86 GLN A N 1
ATOM 669 C CA . GLN A 1 86 ? 8.124 -9.589 -5.672 1.00 86.56 86 GLN A CA 1
ATOM 670 C C . GLN A 1 86 ? 8.581 -10.578 -4.586 1.00 86.56 86 GLN A C 1
ATOM 672 O O . GLN A 1 86 ? 7.875 -11.553 -4.330 1.00 86.56 86 GLN A O 1
ATOM 677 N N . GLU A 1 87 ? 9.675 -10.304 -3.863 1.00 86.62 87 GLU A N 1
ATOM 678 C CA . GLU A 1 87 ? 10.085 -11.110 -2.699 1.00 86.62 87 GLU A CA 1
ATOM 679 C C . GLU A 1 87 ? 9.000 -11.174 -1.610 1.00 86.62 87 GLU A C 1
ATOM 681 O O . GLU A 1 87 ? 8.813 -12.212 -0.970 1.00 86.62 87 GLU A O 1
ATOM 686 N N . PHE A 1 88 ? 8.261 -10.084 -1.379 1.00 84.00 88 PHE A N 1
ATOM 687 C CA . PHE A 1 88 ? 7.113 -10.094 -0.469 1.00 84.00 88 PHE A CA 1
ATOM 688 C C . PHE A 1 88 ? 5.920 -10.885 -1.022 1.00 84.00 88 PHE A C 1
ATOM 690 O O . PHE A 1 88 ? 5.276 -11.609 -0.261 1.00 84.00 88 PHE A O 1
ATOM 697 N N . LYS A 1 89 ? 5.654 -10.814 -2.329 1.00 83.38 89 LYS A N 1
ATOM 698 C CA . LYS A 1 89 ? 4.585 -11.565 -3.004 1.00 83.3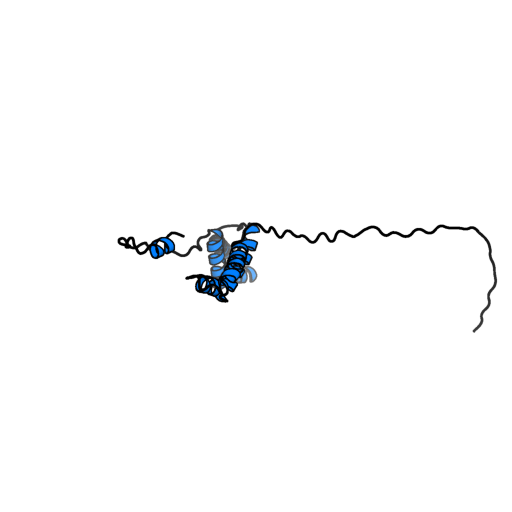8 89 LYS A CA 1
ATOM 699 C C . LYS A 1 89 ? 4.804 -13.080 -2.925 1.00 83.38 89 LYS A C 1
ATOM 701 O O . LYS A 1 89 ? 3.857 -13.814 -2.638 1.00 83.38 89 LYS A O 1
ATOM 706 N N . GLU A 1 90 ? 6.043 -13.551 -3.083 1.00 84.88 90 GLU A N 1
ATOM 707 C CA . GLU A 1 90 ? 6.384 -14.980 -2.968 1.00 84.88 90 GLU A CA 1
ATOM 708 C C . GLU A 1 90 ? 6.141 -15.562 -1.564 1.00 84.88 90 GLU A C 1
ATOM 710 O O . GLU A 1 90 ? 5.910 -16.764 -1.427 1.00 84.88 90 GLU A O 1
ATOM 715 N N . LYS A 1 91 ? 6.100 -14.725 -0.514 1.00 86.94 91 LYS A N 1
ATOM 716 C CA . LYS A 1 91 ? 5.750 -15.157 0.856 1.00 86.94 91 LYS A CA 1
ATOM 717 C C . LYS A 1 91 ? 4.276 -15.551 1.006 1.00 86.94 91 LYS A C 1
ATOM 719 O O . LYS A 1 91 ? 3.930 -16.137 2.027 1.00 86.94 91 LYS A O 1
ATOM 724 N N . LYS A 1 92 ? 3.418 -15.236 0.020 1.00 82.12 92 LYS A N 1
ATOM 725 C CA . LYS A 1 92 ? 1.989 -15.612 -0.039 1.00 82.12 92 LYS A CA 1
ATOM 726 C C . LYS A 1 92 ? 1.243 -15.342 1.273 1.00 82.12 92 LYS A C 1
ATOM 728 O O . LYS A 1 92 ? 0.516 -16.196 1.775 1.00 82.12 92 LYS A O 1
ATOM 733 N N . LEU A 1 93 ? 1.445 -14.148 1.830 1.00 85.94 93 LEU A N 1
ATOM 734 C CA . LEU A 1 93 ? 0.735 -13.707 3.029 1.00 85.94 93 LEU A CA 1
ATOM 735 C C . LEU A 1 93 ? -0.771 -13.650 2.737 1.00 85.94 93 LEU A C 1
ATOM 737 O O . LEU A 1 93 ? -1.190 -13.061 1.741 1.00 85.94 93 LEU A O 1
ATOM 741 N N . VAL A 1 94 ? -1.570 -14.267 3.606 1.00 90.19 94 VAL A N 1
ATOM 742 C CA . VAL A 1 94 ? -3.035 -14.286 3.514 1.00 90.19 94 VAL A CA 1
ATOM 743 C C . VAL A 1 94 ? -3.590 -13.427 4.654 1.00 90.19 94 VAL A C 1
ATOM 745 O O . VAL A 1 94 ? -3.195 -13.649 5.802 1.00 90.19 94 VAL A O 1
ATOM 748 N N . PRO A 1 95 ? -4.473 -12.447 4.385 1.00 92.62 95 PRO A N 1
ATOM 749 C CA . PRO A 1 95 ? -5.114 -11.670 5.440 1.00 92.62 95 PRO A CA 1
ATOM 750 C C . PRO A 1 95 ? -6.033 -12.573 6.275 1.00 92.62 95 PRO A C 1
ATOM 752 O O . PRO A 1 95 ? -6.734 -13.426 5.734 1.00 92.62 95 PRO A O 1
ATOM 755 N N . ALA A 1 96 ? -6.052 -12.381 7.597 1.00 94.69 96 ALA A N 1
ATOM 756 C CA . ALA A 1 96 ? -6.893 -13.179 8.497 1.00 94.69 96 ALA A CA 1
ATOM 757 C C . ALA A 1 96 ? -8.401 -12.929 8.287 1.00 94.69 96 ALA A C 1
ATOM 759 O O . ALA A 1 96 ? -9.227 -13.795 8.558 1.00 94.69 96 ALA A O 1
ATOM 760 N N . THR A 1 97 ? -8.748 -11.737 7.803 1.00 95.19 97 THR A N 1
ATOM 761 C CA . THR A 1 97 ? -10.095 -11.298 7.424 1.00 95.19 97 THR A CA 1
ATOM 762 C C . THR A 1 97 ? -9.961 -10.206 6.355 1.00 95.19 97 THR A C 1
ATOM 764 O O . THR A 1 97 ? -8.978 -9.469 6.400 1.00 95.19 97 THR A O 1
ATOM 767 N N . PRO A 1 98 ? -10.898 -10.056 5.404 1.00 95.19 98 PRO A N 1
ATOM 768 C CA . PRO A 1 98 ? -10.944 -8.903 4.510 1.00 95.19 98 PRO A CA 1
ATOM 769 C C . PRO A 1 98 ? -11.799 -7.732 5.035 1.00 95.19 98 PRO A C 1
ATOM 771 O O . PRO A 1 98 ? -11.937 -6.737 4.329 1.00 95.19 98 PRO A O 1
ATOM 774 N N . GLN A 1 99 ? -12.397 -7.839 6.232 1.00 96.56 99 GLN A N 1
ATOM 775 C CA . GLN A 1 99 ? -13.289 -6.824 6.821 1.00 96.56 99 GLN A CA 1
ATOM 776 C C . GLN A 1 99 ? -12.939 -6.500 8.289 1.00 96.56 99 GLN A C 1
ATOM 778 O O . GLN A 1 99 ? -13.795 -6.526 9.179 1.00 96.56 99 GLN A O 1
ATOM 783 N N . ALA A 1 100 ? -11.672 -6.198 8.577 1.00 97.69 100 ALA A N 1
ATOM 784 C CA . ALA A 1 100 ? -11.227 -5.830 9.921 1.00 97.69 100 ALA A CA 1
ATOM 785 C C . ALA A 1 100 ? -11.853 -4.511 10.416 1.00 97.69 100 ALA A C 1
ATOM 787 O O . ALA A 1 100 ? -12.074 -4.346 11.618 1.00 97.69 100 ALA A O 1
ATOM 788 N N . GLN A 1 101 ? -12.194 -3.586 9.513 1.00 97.06 101 GLN A N 1
ATOM 789 C CA . GLN A 1 101 ? -12.886 -2.350 9.870 1.00 97.06 101 GLN A CA 1
ATOM 790 C C . GLN A 1 101 ? -14.306 -2.617 10.392 1.00 97.06 101 GLN A C 1
ATOM 792 O O . GLN A 1 101 ? -14.716 -1.997 11.373 1.00 97.06 101 GLN A O 1
ATOM 797 N N . VAL A 1 102 ? -15.044 -3.551 9.779 1.00 97.12 102 VAL A N 1
ATOM 798 C CA . VAL A 1 102 ? -16.406 -3.925 10.212 1.00 97.12 102 VAL A CA 1
ATOM 799 C C . VAL A 1 102 ? -16.365 -4.558 11.603 1.00 97.12 102 VAL A C 1
ATOM 801 O O . VAL A 1 102 ? -17.058 -4.093 12.505 1.00 97.12 102 VAL A O 1
ATOM 804 N N . LEU A 1 103 ? -15.461 -5.520 11.812 1.00 97.31 103 LEU A N 1
ATOM 805 C CA . LEU A 1 103 ? -15.250 -6.165 13.113 1.00 97.31 103 LEU A CA 1
ATOM 806 C C . LEU A 1 103 ? -14.879 -5.158 14.216 1.00 97.31 103 LEU A C 1
ATOM 808 O O . LEU A 1 103 ? -15.326 -5.285 15.351 1.00 97.31 103 LEU A O 1
ATOM 812 N N . SER A 1 104 ? -14.096 -4.123 13.896 1.00 97.56 104 SER A N 1
ATOM 813 C CA . SER A 1 104 ? -13.776 -3.050 14.848 1.00 97.56 104 SER A CA 1
ATOM 814 C C . SER A 1 104 ? -15.009 -2.234 15.254 1.00 97.56 104 SER A C 1
ATOM 816 O O . SER A 1 104 ? -15.161 -1.908 16.431 1.00 97.56 104 SER A O 1
ATOM 818 N N . TYR A 1 105 ? -15.929 -1.950 14.323 1.00 96.56 105 TYR A N 1
ATOM 819 C CA . TYR A 1 105 ? -17.208 -1.315 14.661 1.00 96.56 105 TYR A CA 1
ATOM 820 C C . TYR A 1 105 ? -18.078 -2.216 15.548 1.00 96.56 105 TYR A C 1
ATOM 822 O O . TYR A 1 105 ? -18.602 -1.735 16.550 1.00 96.56 105 TYR A O 1
ATOM 830 N N . GLU A 1 106 ? -18.177 -3.512 15.243 1.00 97.25 106 GLU A N 1
ATOM 831 C CA . GLU A 1 106 ? -18.909 -4.483 16.074 1.00 97.25 106 GLU A CA 1
ATOM 832 C C . GLU A 1 106 ? -18.342 -4.551 17.501 1.00 97.25 106 GLU A C 1
ATOM 834 O O . GLU A 1 106 ? -19.090 -4.450 18.472 1.00 97.25 106 GLU A O 1
ATOM 839 N N . VAL A 1 107 ? -17.013 -4.628 17.648 1.00 96.75 107 VAL A N 1
ATOM 840 C CA . VAL A 1 107 ? -16.342 -4.587 18.958 1.00 96.75 107 VAL A CA 1
ATOM 841 C C . VAL A 1 107 ? -16.607 -3.264 19.679 1.00 96.75 107 VAL A C 1
ATOM 843 O O . VAL A 1 107 ? -16.873 -3.271 20.880 1.00 96.75 107 VAL A O 1
ATOM 846 N N . VAL A 1 108 ? -16.575 -2.123 18.982 1.00 96.44 108 VAL A N 1
ATOM 847 C CA . VAL A 1 108 ? -16.889 -0.820 19.588 1.00 96.44 108 VAL A CA 1
ATOM 848 C C . VAL A 1 108 ? -18.320 -0.773 20.120 1.00 96.44 108 VAL A C 1
ATOM 850 O O . VAL A 1 108 ? -18.506 -0.255 21.220 1.00 96.44 108 VAL A O 1
ATOM 853 N N . GLU A 1 109 ? -19.307 -1.315 19.402 1.00 95.88 109 GLU A N 1
ATOM 854 C CA . GLU A 1 109 ? -20.696 -1.358 19.875 1.00 95.88 109 GLU A CA 1
ATOM 855 C C . GLU A 1 109 ? -20.874 -2.334 21.047 1.00 95.88 109 GLU A C 1
ATOM 857 O O . GLU A 1 109 ? -21.436 -1.936 22.066 1.00 95.88 109 GLU A O 1
ATOM 862 N N . LEU A 1 110 ? -20.284 -3.537 20.999 1.00 96.19 110 LEU A N 1
ATOM 863 C CA . LEU A 1 110 ? -20.263 -4.469 22.141 1.00 96.19 110 LEU A CA 1
ATOM 864 C C . LEU A 1 110 ? -19.660 -3.825 23.401 1.00 96.19 110 LEU A C 1
ATOM 866 O O . LEU A 1 110 ? -20.187 -3.975 24.505 1.00 96.19 110 LEU A O 1
ATOM 870 N N . LEU A 1 111 ? -18.589 -3.037 23.245 1.00 95.25 111 LEU A N 1
ATOM 871 C CA . LEU A 1 111 ? -17.984 -2.315 24.364 1.00 95.25 111 LEU A CA 1
ATOM 872 C C . LEU A 1 111 ? -18.932 -1.265 24.969 1.00 95.25 111 LEU A C 1
ATOM 874 O O . LEU A 1 111 ? -18.785 -0.947 26.149 1.00 95.25 111 LEU A O 1
ATOM 878 N N . ARG A 1 112 ? -19.906 -0.717 24.221 1.00 91.06 112 ARG A N 1
ATOM 879 C CA . ARG A 1 112 ? -20.895 0.247 24.758 1.00 91.06 112 ARG A CA 1
ATOM 880 C C . ARG A 1 112 ? -21.851 -0.391 25.754 1.00 91.06 112 ARG A C 1
ATOM 882 O O . ARG A 1 112 ? -22.292 0.312 26.658 1.00 91.06 112 ARG A O 1
ATOM 889 N N . GLU A 1 113 ? -22.133 -1.679 25.595 1.00 91.25 113 GLU A N 1
ATOM 890 C CA . GLU A 1 113 ? -23.032 -2.441 26.464 1.00 91.25 113 GLU A CA 1
ATOM 891 C C . GLU A 1 113 ? -22.318 -2.976 27.720 1.00 91.25 113 GLU A C 1
ATOM 893 O O . GLU A 1 113 ? -22.955 -3.187 28.752 1.00 91.25 113 GLU A O 1
ATOM 898 N N . THR A 1 114 ? -20.988 -3.142 27.684 1.00 90.12 114 THR A N 1
ATOM 899 C CA . THR A 1 114 ? -20.205 -3.532 28.872 1.00 90.12 114 THR A CA 1
ATOM 900 C C . THR A 1 114 ? -20.048 -2.411 29.914 1.00 90.12 114 THR A C 1
ATOM 902 O O . THR A 1 114 ? -19.895 -1.243 29.541 1.00 90.12 114 THR A O 1
ATOM 905 N N . PRO A 1 115 ? -19.993 -2.746 31.224 1.00 90.44 115 PRO A N 1
ATOM 906 C CA . PRO A 1 115 ? -19.711 -1.785 32.291 1.00 90.44 115 PRO A CA 1
ATOM 907 C C . PRO A 1 115 ? -18.396 -1.026 32.077 1.00 90.44 115 PRO A C 1
ATOM 909 O O . PRO A 1 115 ? -17.371 -1.627 31.767 1.00 90.44 115 PRO A O 1
ATOM 912 N N . THR A 1 116 ? -18.402 0.291 32.287 1.00 90.00 116 THR A N 1
ATOM 913 C CA . THR A 1 116 ? -17.228 1.144 32.049 1.00 90.00 116 THR A CA 1
ATOM 914 C C . THR A 1 116 ? -16.100 0.876 33.053 1.00 90.00 116 THR A C 1
ATOM 916 O O . THR A 1 116 ? -16.124 1.387 34.173 1.00 90.00 116 THR A O 1
ATOM 919 N N . SER A 1 117 ? -15.080 0.131 32.626 1.00 95.94 117 SER A N 1
ATOM 920 C CA . SER A 1 117 ? -13.745 0.118 33.240 1.00 95.94 117 SER A CA 1
ATOM 921 C C . SER A 1 117 ? -12.810 1.104 32.509 1.00 95.94 117 SER A C 1
ATOM 923 O O . SER A 1 117 ? -13.107 1.480 31.366 1.00 95.94 117 SER A O 1
ATOM 925 N N . PRO A 1 118 ? -11.686 1.541 33.114 1.00 96.56 118 PRO A N 1
ATOM 926 C CA . PRO A 1 118 ? -10.726 2.402 32.422 1.00 96.56 118 PRO A CA 1
ATOM 927 C C . PRO A 1 118 ? -10.133 1.728 31.173 1.00 96.56 118 PRO A C 1
ATOM 929 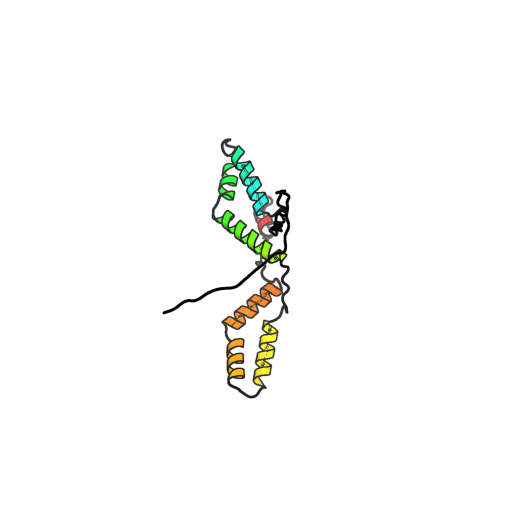O O . PRO A 1 118 ? -9.979 2.390 30.151 1.00 96.56 118 PRO A O 1
ATOM 932 N N . GLU A 1 119 ? -9.907 0.413 31.199 1.00 97.06 119 GLU A N 1
ATOM 933 C CA . GLU A 1 119 ? -9.409 -0.368 30.058 1.00 97.06 119 GLU A CA 1
ATOM 934 C C . GLU A 1 119 ? -10.435 -0.423 28.913 1.00 97.06 119 GLU A C 1
ATOM 936 O O . GLU A 1 119 ? -10.084 -0.268 27.745 1.00 97.06 119 GLU A O 1
ATOM 941 N N . ILE A 1 120 ? -11.726 -0.588 29.232 1.00 96.19 120 ILE A N 1
ATOM 942 C CA . ILE A 1 120 ? -12.827 -0.546 28.251 1.00 96.19 120 ILE A CA 1
ATOM 943 C C . ILE A 1 120 ? -12.951 0.848 27.623 1.00 96.19 120 ILE A C 1
ATOM 945 O O . ILE A 1 120 ? -13.262 0.973 26.434 1.00 96.19 120 ILE A O 1
ATOM 949 N N . GLN A 1 121 ? -12.703 1.906 28.400 1.00 96.06 121 GLN A N 1
ATOM 950 C CA . GLN A 1 121 ? -12.677 3.275 27.896 1.00 96.06 121 GLN A CA 1
ATOM 951 C C . GLN A 1 121 ? -11.467 3.521 26.981 1.00 96.06 121 GLN A C 1
ATOM 953 O O . GLN A 1 121 ? -11.646 4.070 25.893 1.00 96.06 121 GLN A O 1
ATOM 958 N N . GLU A 1 122 ? -10.268 3.093 27.379 1.00 97.38 122 GLU A N 1
ATOM 959 C CA . GLU A 1 122 ? -9.036 3.222 26.591 1.00 97.38 122 GLU A CA 1
ATOM 960 C C . GLU A 1 122 ? -9.127 2.450 25.268 1.00 97.38 122 GLU A C 1
ATOM 962 O O . GLU A 1 122 ? -8.921 3.030 24.200 1.00 97.38 122 GLU A O 1
ATOM 967 N N . LEU A 1 123 ? -9.545 1.178 25.310 1.00 96.94 123 LEU A N 1
ATOM 968 C CA . LEU A 1 123 ? -9.750 0.356 24.116 1.00 96.94 123 LEU A CA 1
ATOM 969 C C . LEU A 1 123 ? -10.744 1.018 23.154 1.00 96.94 123 LEU A C 1
ATOM 971 O O . LEU A 1 123 ? -10.478 1.121 21.958 1.00 96.94 123 LEU A O 1
ATOM 975 N N . ARG A 1 124 ? -11.866 1.535 23.666 1.00 96.12 124 ARG A N 1
ATOM 976 C CA . ARG A 1 124 ? -12.860 2.240 22.845 1.00 96.12 124 ARG A CA 1
ATOM 977 C C . ARG A 1 124 ? -12.289 3.511 22.216 1.00 96.12 124 ARG A C 1
ATOM 979 O O . ARG A 1 124 ? -12.555 3.764 21.044 1.00 96.12 124 ARG A O 1
ATOM 986 N N . GLN A 1 125 ? -11.504 4.293 22.958 1.00 96.56 125 GLN A N 1
ATOM 987 C CA . GLN A 1 125 ? -10.836 5.483 22.423 1.00 96.56 125 GLN A CA 1
ATOM 988 C C . GLN A 1 125 ? -9.826 5.117 21.327 1.00 96.56 125 GLN A C 1
ATOM 990 O O . GLN A 1 125 ? -9.827 5.758 20.277 1.00 96.56 125 GLN A O 1
ATOM 995 N N . MET A 1 126 ? -9.036 4.055 21.518 1.00 97.75 126 MET A N 1
ATOM 996 C CA . MET A 1 126 ? -8.084 3.553 20.524 1.00 97.75 126 MET A CA 1
ATOM 997 C C . MET A 1 126 ? -8.787 3.066 19.248 1.00 97.75 126 MET A C 1
ATOM 999 O O . MET A 1 126 ? -8.452 3.529 18.161 1.00 97.75 126 MET A O 1
ATOM 1003 N N . LEU A 1 127 ? -9.802 2.199 19.358 1.00 97.12 127 LEU A N 1
ATOM 1004 C CA . LEU A 1 127 ? -10.558 1.690 18.202 1.00 97.12 127 LEU A CA 1
ATOM 1005 C C . LEU A 1 127 ? -11.288 2.811 17.440 1.00 97.12 127 LEU A C 1
ATOM 1007 O O . LEU A 1 127 ? -11.445 2.753 16.219 1.00 97.12 127 LEU A O 1
ATOM 1011 N N . GLN A 1 128 ? -11.726 3.859 18.145 1.00 96.38 128 GLN A N 1
ATOM 1012 C CA . GLN A 1 128 ? -12.376 5.015 17.530 1.00 96.38 128 GLN A CA 1
ATOM 1013 C C . GLN A 1 128 ? -11.396 6.047 16.950 1.00 96.38 128 GLN A C 1
ATOM 1015 O O . GLN A 1 128 ? -11.844 6.908 16.181 1.00 96.38 128 GLN A O 1
ATOM 1020 N N . ALA A 1 129 ? -10.101 5.969 17.273 1.00 98.06 129 ALA A N 1
ATOM 1021 C CA . ALA A 1 129 ? -9.099 6.943 16.863 1.00 98.06 129 ALA A CA 1
ATOM 1022 C C . ALA A 1 129 ? -8.912 6.976 15.331 1.00 98.06 129 ALA A C 1
ATOM 1024 O O . ALA A 1 129 ? -8.944 5.932 14.671 1.00 98.06 129 ALA A O 1
ATOM 1025 N N . PRO A 1 130 ? -8.677 8.161 14.732 1.00 97.88 130 PRO A N 1
ATOM 1026 C CA . PRO A 1 130 ? -8.642 8.311 13.277 1.00 97.88 130 PRO A CA 1
ATOM 1027 C C . PRO A 1 130 ? -7.509 7.512 12.624 1.00 97.88 130 PRO A C 1
ATOM 1029 O O . PRO A 1 130 ? -7.707 6.934 11.561 1.00 97.88 130 PRO A O 1
ATOM 1032 N N . HIS A 1 131 ? -6.346 7.418 13.276 1.00 97.88 131 HIS A N 1
ATOM 1033 C CA . HIS A 1 131 ? -5.212 6.635 12.781 1.00 97.88 131 HIS A CA 1
ATOM 1034 C C . HIS A 1 131 ? -5.473 5.121 12.832 1.00 97.88 131 HIS A C 1
ATOM 1036 O O . HIS A 1 131 ? -5.050 4.406 11.929 1.00 97.88 131 HIS A O 1
ATOM 1042 N N . PHE A 1 132 ? -6.209 4.629 13.836 1.00 97.75 132 PHE A N 1
ATOM 1043 C CA . PHE A 1 132 ? -6.557 3.210 13.933 1.00 97.75 132 PHE A CA 1
ATOM 1044 C C . PHE A 1 132 ? -7.598 2.827 12.874 1.00 97.75 132 PHE A C 1
ATOM 1046 O O . PHE A 1 132 ? -7.443 1.827 12.180 1.00 97.75 132 PHE A O 1
ATOM 1053 N N . LYS A 1 133 ? -8.605 3.682 12.653 1.00 97.50 133 LYS A N 1
ATOM 1054 C CA . LYS A 1 133 ? -9.556 3.529 11.540 1.00 97.50 133 LYS A CA 1
ATOM 1055 C C . LYS A 1 133 ? -8.868 3.570 10.175 1.00 97.50 133 LYS A C 1
ATOM 1057 O O . LYS A 1 133 ? -9.158 2.726 9.337 1.00 97.50 133 LYS A O 1
ATOM 1062 N N . ALA A 1 134 ? -7.931 4.496 9.963 1.00 97.62 134 ALA A N 1
ATOM 1063 C CA . ALA A 1 134 ? -7.155 4.565 8.725 1.00 97.62 134 ALA A CA 1
ATOM 1064 C C . ALA A 1 134 ? -6.300 3.303 8.498 1.00 97.62 134 ALA A C 1
ATOM 1066 O O . ALA A 1 134 ? -6.226 2.817 7.374 1.00 97.62 134 ALA A O 1
ATOM 1067 N N . LEU A 1 135 ? -5.712 2.738 9.561 1.00 97.88 135 LEU A N 1
ATOM 1068 C CA . LEU A 1 135 ? -4.976 1.473 9.502 1.00 97.88 135 LEU A CA 1
ATOM 1069 C C . LEU A 1 135 ? -5.878 0.296 9.096 1.00 97.88 135 LEU A C 1
ATOM 1071 O O . LEU A 1 135 ? -5.492 -0.488 8.234 1.00 97.88 135 LEU A O 1
ATOM 1075 N N . LEU A 1 136 ? -7.075 0.184 9.682 1.00 97.69 136 LEU A N 1
ATOM 1076 C CA . LEU A 1 136 ? -8.039 -0.869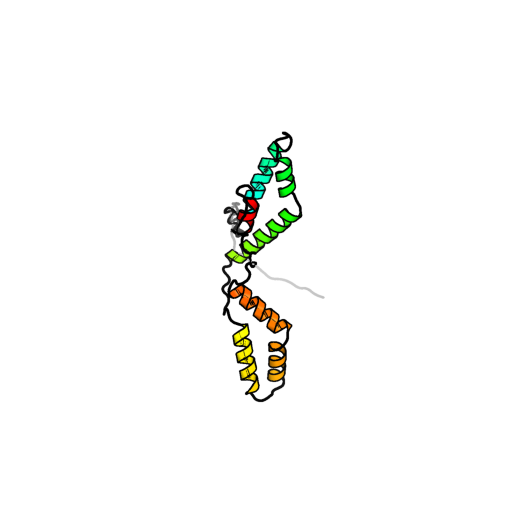 9.332 1.00 97.69 136 LEU A CA 1
ATOM 1077 C C . LEU A 1 136 ? -8.605 -0.703 7.917 1.00 97.69 136 LEU A C 1
ATOM 1079 O O . LEU A 1 136 ? -8.747 -1.690 7.204 1.00 97.69 136 LEU A O 1
ATOM 1083 N N . SER A 1 137 ? -8.868 0.534 7.491 1.00 96.50 137 SER A N 1
ATOM 1084 C CA . SER A 1 137 ? -9.264 0.852 6.116 1.00 96.50 137 SER A CA 1
ATOM 1085 C C . SER A 1 137 ? -8.188 0.410 5.117 1.00 96.50 137 SER A C 1
ATOM 1087 O O . SER A 1 137 ? -8.468 -0.382 4.223 1.00 96.50 137 SER A O 1
ATOM 1089 N N . ALA A 1 138 ? -6.928 0.807 5.334 1.00 96.56 138 ALA A N 1
ATOM 1090 C CA . ALA A 1 138 ? -5.809 0.409 4.478 1.00 96.56 138 ALA A CA 1
ATOM 1091 C C . ALA A 1 138 ? -5.567 -1.114 4.476 1.00 96.56 138 ALA A C 1
ATOM 1093 O O . ALA A 1 138 ? -5.239 -1.687 3.437 1.00 96.56 138 ALA A O 1
ATOM 1094 N N . HIS A 1 139 ? -5.749 -1.777 5.623 1.00 96.75 139 HIS A N 1
ATOM 1095 C CA . HIS A 1 139 ? -5.726 -3.235 5.719 1.00 96.75 139 HIS A CA 1
ATOM 1096 C C . HIS A 1 139 ? -6.806 -3.873 4.837 1.00 96.75 139 HIS A C 1
ATOM 1098 O O . HIS A 1 139 ? -6.486 -4.757 4.045 1.00 96.75 139 HIS A O 1
ATOM 1104 N N . ASP A 1 140 ? -8.056 -3.416 4.938 1.00 96.88 140 ASP A N 1
ATOM 1105 C CA . ASP A 1 140 ? -9.177 -3.981 4.185 1.00 96.88 140 ASP A CA 1
ATOM 1106 C C . ASP A 1 140 ? -9.020 -3.725 2.675 1.00 96.88 140 ASP A C 1
ATOM 1108 O O . ASP A 1 140 ? -9.195 -4.653 1.889 1.00 96.88 140 ASP A O 1
ATOM 1112 N N . THR A 1 141 ? -8.553 -2.538 2.266 1.00 94.94 141 THR A N 1
ATOM 1113 C CA . THR A 1 141 ? -8.156 -2.227 0.878 1.00 94.94 141 THR A CA 1
ATOM 1114 C C . THR A 1 141 ? -7.120 -3.222 0.336 1.00 94.94 141 THR A C 1
ATOM 1116 O O . THR A 1 141 ? -7.299 -3.788 -0.744 1.00 94.94 141 THR A O 1
ATOM 1119 N N . ILE A 1 142 ? -6.049 -3.499 1.090 1.00 92.88 142 ILE A N 1
ATOM 1120 C CA . ILE A 1 142 ? -5.011 -4.465 0.685 1.00 92.88 142 ILE A CA 1
ATOM 1121 C C . ILE A 1 142 ? -5.564 -5.898 0.658 1.00 92.88 142 ILE A C 1
ATOM 1123 O O . ILE A 1 142 ? -5.288 -6.649 -0.279 1.00 92.88 142 ILE A O 1
ATOM 1127 N N . ALA A 1 143 ? -6.357 -6.281 1.660 1.00 93.56 143 ALA A N 1
ATOM 1128 C CA . ALA A 1 143 ? -6.918 -7.622 1.797 1.00 93.56 143 ALA A CA 1
ATOM 1129 C C . ALA A 1 143 ? -7.944 -7.956 0.700 1.00 93.56 143 ALA A C 1
ATOM 1131 O O . ALA A 1 143 ? -7.991 -9.094 0.229 1.00 93.56 143 ALA A O 1
ATOM 1132 N N . GLN A 1 144 ? -8.730 -6.966 0.271 1.00 93.25 144 GLN A N 1
ATOM 1133 C CA . GLN A 1 144 ? -9.708 -7.075 -0.817 1.00 93.25 144 GLN A CA 1
ATOM 1134 C C . GLN A 1 144 ? -9.079 -6.899 -2.210 1.00 93.25 144 GLN A C 1
ATOM 1136 O O . GLN A 1 144 ? -9.718 -7.229 -3.205 1.00 93.25 144 GLN A O 1
ATOM 1141 N N . LYS A 1 145 ? -7.811 -6.462 -2.276 1.00 89.88 145 LYS A N 1
ATOM 1142 C CA . LYS A 1 145 ? -7.072 -6.086 -3.497 1.00 89.88 145 LYS A CA 1
ATOM 1143 C C . LYS A 1 145 ? -7.635 -4.863 -4.232 1.00 89.88 145 LYS A C 1
ATOM 1145 O O . LYS A 1 145 ? -7.374 -4.681 -5.414 1.00 89.88 145 LYS A O 1
ATOM 1150 N N . ASP A 1 146 ? -8.336 -3.995 -3.513 1.00 88.50 146 ASP A N 1
ATOM 1151 C CA . ASP A 1 146 ? -8.963 -2.771 -4.031 1.00 88.50 146 ASP A CA 1
ATOM 1152 C C . ASP A 1 146 ? -7.961 -1.598 -4.099 1.00 88.50 146 ASP A C 1
ATOM 1154 O O . ASP A 1 146 ? -8.215 -0.489 -3.637 1.00 88.50 146 ASP A O 1
ATOM 1158 N N . PHE A 1 147 ? -6.748 -1.871 -4.589 1.00 85.44 147 PHE A N 1
ATOM 1159 C CA . PHE A 1 147 ? -5.640 -0.906 -4.667 1.00 85.44 147 PHE A CA 1
ATOM 1160 C C . PHE A 1 147 ? -5.195 -0.605 -6.105 1.00 85.44 147 PHE A C 1
ATOM 1162 O O . PHE A 1 147 ? -4.203 0.100 -6.309 1.00 85.44 147 PHE A O 1
ATOM 1169 N N . GLU A 1 148 ? -5.890 -1.153 -7.100 1.00 80.25 148 GLU A N 1
ATOM 1170 C CA . GLU A 1 148 ? -5.640 -0.839 -8.505 1.00 80.25 148 GLU A CA 1
ATOM 1171 C C . GLU A 1 148 ? -6.098 0.601 -8.807 1.00 80.25 148 GLU A C 1
ATOM 1173 O O . GLU A 1 148 ? -7.147 1.039 -8.324 1.00 80.25 148 GLU A O 1
ATOM 1178 N N . PRO A 1 149 ? -5.313 1.389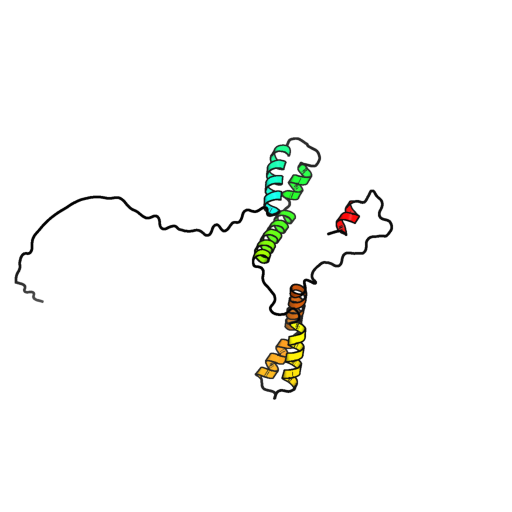 -9.563 1.00 74.69 149 PRO A N 1
ATOM 1179 C CA . PRO A 1 149 ? -5.707 2.743 -9.915 1.00 74.69 149 PRO A CA 1
ATOM 1180 C C . PRO A 1 149 ? -6.933 2.701 -10.830 1.00 74.69 149 PRO A C 1
ATOM 1182 O O . PRO A 1 149 ? -6.931 2.009 -11.846 1.00 74.69 149 PRO A O 1
ATOM 1185 N N . LEU A 1 150 ? -7.961 3.490 -10.509 1.00 71.06 150 LEU A N 1
ATOM 1186 C CA . LEU A 1 150 ? -9.108 3.675 -11.396 1.00 71.06 150 LEU A CA 1
ATOM 1187 C C . LEU A 1 150 ? -8.633 4.306 -12.713 1.00 71.06 150 LEU A C 1
ATOM 1189 O O . LEU A 1 150 ? -8.335 5.502 -12.764 1.00 71.06 150 LEU A O 1
ATOM 1193 N N . LEU A 1 151 ? -8.551 3.495 -13.769 1.00 64.56 151 LEU A N 1
ATOM 1194 C CA . LEU A 1 151 ? -8.200 3.970 -15.103 1.00 64.56 151 LEU A CA 1
ATOM 1195 C C . LEU A 1 151 ? -9.279 4.943 -15.611 1.00 64.56 151 LEU A C 1
ATOM 1197 O O . LEU A 1 151 ? -10.475 4.680 -15.440 1.00 64.56 151 LEU A O 1
ATOM 1201 N N . PRO A 1 152 ? -8.896 6.063 -16.252 1.00 68.75 152 PRO A N 1
ATOM 1202 C CA . PRO A 1 152 ? -9.860 6.901 -16.948 1.00 68.75 152 PRO A CA 1
ATOM 1203 C C . PRO A 1 152 ? -10.503 6.104 -18.099 1.00 68.75 152 PRO A C 1
ATOM 1205 O O . PRO A 1 152 ? -9.828 5.281 -18.722 1.00 68.75 152 PRO A O 1
ATOM 1208 N N . PRO A 1 153 ? -11.789 6.338 -18.415 1.00 68.25 153 PRO A N 1
ATOM 1209 C CA . PRO A 1 153 ? -12.4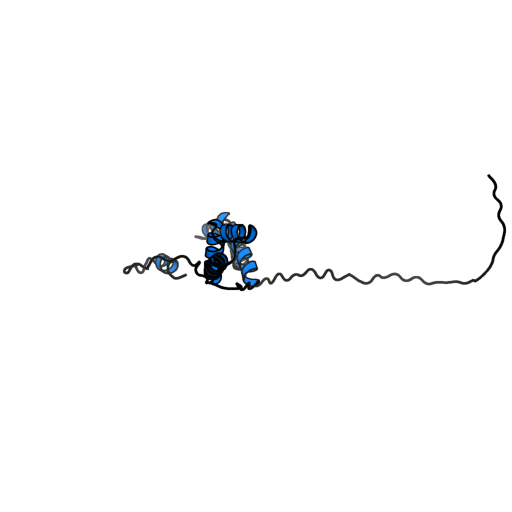31 5.676 -19.543 1.00 68.25 153 PRO A CA 1
ATOM 1210 C C . PRO A 1 153 ? -11.730 6.041 -20.859 1.00 68.25 153 PRO A C 1
ATOM 1212 O O . PRO A 1 153 ? -11.333 7.190 -21.071 1.00 68.25 153 PRO A O 1
ATOM 1215 N N . LEU A 1 154 ? -11.612 5.057 -21.752 1.00 63.81 154 LEU A N 1
ATOM 1216 C CA . LEU A 1 154 ? -11.125 5.250 -23.119 1.00 63.81 154 LEU A CA 1
ATOM 1217 C C . LEU A 1 154 ? -12.009 6.279 -23.857 1.00 63.81 154 LEU A C 1
ATOM 1219 O O . LEU A 1 154 ? -13.232 6.139 -23.821 1.00 63.81 154 LEU A O 1
ATOM 1223 N N . PRO A 1 155 ? -11.433 7.280 -24.551 1.00 74.25 155 PRO A N 1
ATOM 1224 C CA . PRO A 1 155 ? -12.195 8.141 -25.452 1.00 74.25 155 PRO A CA 1
ATOM 1225 C C . PRO A 1 155 ? -12.835 7.340 -26.595 1.00 74.25 155 PRO A C 1
ATOM 1227 O O . PRO A 1 155 ? -12.196 6.458 -27.167 1.00 74.25 155 PRO A O 1
ATOM 1230 N N . ASP A 1 156 ? -14.054 7.703 -27.000 1.00 73.56 156 ASP A N 1
ATOM 1231 C CA . ASP A 1 156 ? -14.812 7.002 -28.055 1.00 73.56 156 ASP A CA 1
ATOM 1232 C C . ASP A 1 156 ? -14.182 7.090 -29.464 1.00 73.56 156 ASP A C 1
ATOM 1234 O O . ASP A 1 156 ? -14.635 6.439 -30.404 1.00 73.56 156 ASP A O 1
ATOM 1238 N N . ASN A 1 157 ? -13.166 7.939 -29.642 1.00 73.12 157 ASN A N 1
ATOM 1239 C CA . ASN A 1 157 ? -12.649 8.375 -30.939 1.00 73.12 157 ASN A CA 1
ATOM 1240 C C . ASN A 1 157 ? -11.109 8.470 -30.997 1.00 73.12 157 ASN A C 1
ATOM 1242 O O . ASN A 1 157 ? -10.568 9.384 -31.623 1.00 73.12 157 ASN A O 1
ATOM 1246 N N . ILE A 1 158 ? -10.399 7.523 -30.370 1.00 66.19 158 ILE A N 1
ATOM 1247 C CA . ILE A 1 158 ? -8.931 7.404 -30.473 1.00 66.19 158 ILE A CA 1
ATOM 1248 C C . ILE A 1 158 ? -8.525 7.135 -31.939 1.00 66.19 158 ILE A C 1
ATOM 1250 O O . ILE A 1 158 ? -8.978 6.140 -32.514 1.00 66.19 158 ILE A O 1
ATOM 1254 N N . PRO A 1 159 ? -7.648 7.953 -32.553 1.00 73.94 159 PRO A N 1
ATOM 1255 C CA . PRO A 1 159 ? -7.125 7.683 -33.888 1.00 73.94 159 PRO A CA 1
ATOM 1256 C C . PRO A 1 159 ? -6.310 6.384 -33.947 1.00 73.94 159 PRO A C 1
ATOM 1258 O O . PRO A 1 159 ? -5.583 6.030 -33.016 1.00 73.94 159 PRO A O 1
ATOM 1261 N N . GLU A 1 160 ? -6.335 5.713 -35.097 1.00 66.44 160 GLU A N 1
AT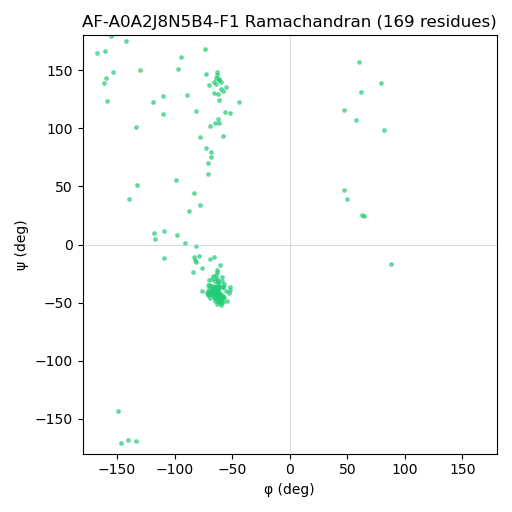OM 1262 C CA . GLU A 1 160 ? -5.582 4.470 -35.333 1.00 66.44 160 GLU A CA 1
ATOM 1263 C C . GLU A 1 160 ? -4.051 4.658 -35.185 1.00 66.44 160 GLU A C 1
ATOM 1265 O O . GLU A 1 160 ? -3.324 3.704 -34.936 1.00 66.44 160 GLU A O 1
ATOM 1270 N N . SER A 1 161 ? -3.560 5.903 -35.234 1.00 69.06 161 SER A N 1
ATOM 1271 C CA . SER A 1 161 ? -2.161 6.275 -34.980 1.00 69.06 161 SER A CA 1
ATOM 1272 C C . SER A 1 161 ? -1.766 6.410 -33.499 1.00 69.06 161 SER A C 1
ATOM 1274 O O . SER A 1 161 ? -0.574 6.452 -33.207 1.00 69.06 161 SER A O 1
ATOM 1276 N N . GLU A 1 162 ? -2.711 6.489 -32.552 1.00 63.88 162 GLU A N 1
ATOM 1277 C CA . GLU A 1 162 ? -2.419 6.667 -31.114 1.00 63.88 162 GLU A CA 1
ATOM 1278 C C . GLU A 1 162 ? -2.461 5.345 -30.326 1.00 63.88 162 GLU A C 1
ATOM 1280 O O . GLU A 1 162 ? -3.149 5.192 -29.315 1.00 63.88 162 GLU A O 1
ATOM 1285 N N . GLU A 1 163 ? -1.665 4.373 -30.781 1.00 58.84 163 GLU A N 1
ATOM 1286 C CA . GLU A 1 163 ? -1.465 3.064 -30.134 1.00 58.84 163 GLU A CA 1
ATOM 1287 C C . GLU A 1 163 ? -1.096 3.195 -28.640 1.00 58.84 163 GLU A C 1
ATOM 1289 O O . GLU A 1 163 ? -1.558 2.427 -27.798 1.00 58.84 163 GLU A O 1
ATOM 1294 N N . ALA A 1 164 ? -0.306 4.219 -28.291 1.00 59.38 164 ALA A N 1
ATOM 1295 C CA . ALA A 1 164 ? 0.140 4.480 -26.924 1.00 59.38 164 ALA A CA 1
ATOM 1296 C C . ALA A 1 164 ? -1.014 4.757 -25.944 1.00 59.38 164 ALA A C 1
ATOM 1298 O O . ALA A 1 164 ? -0.957 4.297 -24.805 1.00 59.38 164 ALA A O 1
ATOM 1299 N N . MET A 1 165 ? -2.077 5.454 -26.368 1.00 58.34 165 MET A N 1
ATOM 1300 C CA . MET A 1 165 ? -3.221 5.738 -25.491 1.00 58.34 165 MET A CA 1
ATOM 1301 C C . MET A 1 165 ? -4.045 4.474 -25.215 1.00 58.34 165 MET A C 1
ATOM 1303 O O . MET A 1 165 ? -4.520 4.278 -24.096 1.00 58.34 165 MET A O 1
ATOM 1307 N N . ARG A 1 166 ? -4.140 3.576 -26.208 1.00 57.91 166 ARG A N 1
ATOM 1308 C CA . ARG A 1 166 ? -4.743 2.246 -26.044 1.00 57.91 166 ARG A CA 1
ATOM 1309 C C . ARG A 1 166 ? -3.936 1.396 -25.059 1.00 57.91 166 ARG A C 1
ATOM 1311 O O . ARG A 1 166 ? -4.528 0.829 -24.151 1.00 57.91 166 ARG A O 1
ATOM 1318 N N . ILE A 1 167 ? -2.604 1.376 -25.166 1.00 58.94 167 ILE A N 1
ATOM 1319 C CA . ILE A 1 167 ? -1.730 0.641 -24.231 1.00 58.94 167 ILE A CA 1
ATOM 1320 C C . ILE A 1 167 ? -1.872 1.161 -22.789 1.00 58.94 167 ILE A C 1
ATOM 1322 O O . ILE A 1 167 ? -1.964 0.357 -21.868 1.00 58.94 167 ILE A O 1
ATOM 1326 N N . VAL A 1 168 ? -1.944 2.481 -22.579 1.00 54.53 168 VAL A N 1
ATOM 1327 C CA . VAL A 1 168 ? -2.081 3.091 -21.236 1.00 54.53 168 VAL A CA 1
ATOM 1328 C C . VAL A 1 168 ? -3.388 2.711 -20.520 1.00 54.53 168 VAL A C 1
ATOM 1330 O O . VAL A 1 168 ? -3.426 2.744 -19.294 1.00 54.53 168 VAL A O 1
ATOM 1333 N N . CYS A 1 169 ? -4.437 2.323 -21.253 1.00 50.34 169 CYS A N 1
ATOM 1334 C CA . CYS A 1 169 ? -5.746 1.969 -20.687 1.00 50.34 169 CYS A CA 1
ATOM 1335 C C . CYS A 1 169 ? -6.069 0.458 -20.755 1.00 50.34 169 CYS A C 1
ATOM 1337 O O . CYS A 1 169 ? -7.222 0.079 -20.558 1.00 50.34 169 CYS A O 1
ATOM 1339 N N . LEU A 1 170 ? -5.088 -0.395 -21.084 1.00 53.50 170 LEU A N 1
ATOM 1340 C CA . LEU A 1 170 ? -5.251 -1.850 -21.272 1.00 53.50 170 LEU A CA 1
ATOM 1341 C C . LEU A 1 170 ? -4.425 -2.708 -20.288 1.00 53.50 170 LEU A C 1
ATOM 1343 O O . LEU A 1 170 ? -4.322 -3.920 -20.491 1.00 53.50 170 LEU A O 1
ATOM 1347 N N . VAL A 1 171 ? -3.824 -2.097 -19.258 1.00 48.84 171 VAL A N 1
ATOM 1348 C CA . VAL A 1 171 ? -2.972 -2.756 -18.244 1.00 48.84 171 VAL A CA 1
ATOM 1349 C C . VAL A 1 171 ? -3.607 -2.665 -16.866 1.00 48.84 171 VAL A C 1
ATOM 1351 O O . VAL A 1 171 ? -3.939 -1.525 -16.477 1.00 48.84 171 VAL A O 1
#

Solvent-accessible surface area (backbone atoms only — not comparable to full-atom values): 11152 Å² total; per-residue (Å²): 133,83,90,89,82,89,86,89,85,85,88,83,86,79,91,80,90,85,91,84,88,83,89,85,75,84,78,81,77,75,69,81,76,78,72,75,84,76,79,48,68,62,58,53,53,50,53,51,46,58,55,37,62,78,44,47,89,66,78,48,90,62,38,54,60,52,43,52,51,64,66,28,69,66,53,53,48,50,41,54,51,49,54,53,52,48,60,56,56,74,65,62,82,73,68,95,55,56,53,55,48,59,52,51,52,53,52,48,54,56,55,68,76,47,82,90,43,74,67,60,49,50,52,46,51,50,64,67,30,71,67,49,45,50,51,28,47,52,47,23,32,61,52,68,60,70,72,71,78,85,72,74,80,82,69,98,76,73,57,93,85,49,58,65,64,56,57,72,68,71,117

Radius of gyration: 35.22 Å; Cα contacts (8 Å, |Δi|>4): 64; chains: 1; bounding box: 82×58×92 Å

Mean predicted aligned error: 16.68 Å

Secondary structure (DSSP, 8-state):
----------------------------------------HHHHHHHHHHHHHHHGGGT-TTHHHHHHHHH-HHHHHHHHHHHHHHHHHHT----S-S-HHHHHHHHHHHHHHS---HHHHHHHHHHHSHHHHHHHHHHHHHHHTTTS--PPPPPTT--TT-HHHHHHT--